Protein AF-D7JES2-F1 (afdb_monomer)

Secondary structure (DSSP, 8-state):
-EEEEEE---S-S-----S-GGGGGG-------HHHHHHHHHHHEEEEEEEEEEEEGGGHHHHHHHHHHTT-EEEEEEEEESSTTSPP-EEEEEEESS----EEEEEE-EEETTEE-HHHHHHHTTT--

Radius of gyration: 17.04 Å; Cα contacts (8 Å, |Δi|>4): 203; chains: 1; bounding box: 36×46×39 Å

Sequence (129 aa):
MYDLIVCNPPYFTDSLECPDPSRNNARHNVSLTYEELFDCARKLLSETGRLAIIIPSVQYEKIFALAKENNMFLIRQTNVRPTPNSAIKRYLLEFSPTEIPLQETDLTIELSRHNYTEEYKALTKDFYL

Structure (mmCIF, N/CA/C/O backbone):
data_AF-D7JES2-F1
#
_entry.id   AF-D7JES2-F1
#
loop_
_atom_site.group_PDB
_atom_site.id
_atom_site.type_symbol
_atom_site.label_atom_id
_atom_site.label_alt_id
_atom_site.label_comp_id
_atom_site.label_asym_id
_atom_site.label_entity_id
_atom_site.label_seq_id
_atom_site.pdbx_PDB_ins_code
_atom_site.Cartn_x
_atom_site.Cartn_y
_atom_site.Cartn_z
_atom_site.occupancy
_atom_site.B_iso_or_equiv
_atom_site.auth_seq_id
_atom_site.auth_comp_id
_atom_site.auth_asym_id
_atom_site.auth_atom_id
_atom_site.pdbx_PDB_model_num
ATOM 1 N N . MET A 1 1 ? -19.635 2.469 9.015 1.00 88.81 1 MET A N 1
ATOM 2 C CA . MET A 1 1 ? -18.246 1.975 8.957 1.00 88.81 1 MET A CA 1
ATOM 3 C C . MET A 1 1 ? -18.052 1.246 7.638 1.00 88.81 1 MET A C 1
ATOM 5 O O . MET A 1 1 ? -19.042 0.753 7.109 1.00 88.81 1 MET A O 1
ATOM 9 N N . TYR A 1 2 ? -16.835 1.226 7.101 1.00 96.25 2 TYR A N 1
ATOM 10 C CA . TYR A 1 2 ? -16.490 0.613 5.815 1.00 96.25 2 TYR A CA 1
ATOM 11 C C . TYR A 1 2 ? -15.557 -0.583 6.008 1.00 96.25 2 TYR A C 1
ATOM 13 O O . TYR A 1 2 ? -14.696 -0.554 6.884 1.00 96.25 2 TYR A O 1
ATOM 21 N N . ASP A 1 3 ? -15.681 -1.594 5.149 1.00 97.06 3 ASP A N 1
ATOM 22 C CA . ASP A 1 3 ? -14.824 -2.789 5.193 1.00 97.06 3 ASP A CA 1
ATOM 23 C C . ASP A 1 3 ? -13.530 -2.632 4.387 1.00 97.06 3 ASP A C 1
ATOM 25 O O . ASP A 1 3 ? -12.554 -3.350 4.610 1.00 97.06 3 ASP A O 1
ATOM 29 N N . LEU A 1 4 ? -13.507 -1.685 3.449 1.00 97.62 4 LEU A N 1
ATOM 30 C CA . LEU A 1 4 ? -12.341 -1.377 2.636 1.00 97.62 4 LEU A CA 1
ATOM 31 C C . LEU A 1 4 ? -12.327 0.107 2.269 1.00 97.62 4 LEU A C 1
ATOM 33 O O . LEU A 1 4 ? -13.303 0.638 1.742 1.00 97.62 4 LEU A O 1
ATOM 37 N N . ILE A 1 5 ? -11.190 0.749 2.504 1.00 97.62 5 ILE A N 1
ATOM 38 C CA . ILE A 1 5 ? -10.848 2.071 1.984 1.00 97.62 5 ILE A CA 1
ATOM 39 C C . ILE A 1 5 ? -9.620 1.890 1.097 1.00 97.62 5 ILE A C 1
ATOM 41 O O . ILE A 1 5 ? -8.648 1.266 1.514 1.00 97.62 5 ILE A O 1
ATOM 45 N N . VAL A 1 6 ? -9.653 2.430 -0.121 1.00 96.38 6 VAL A N 1
ATOM 46 C CA . VAL A 1 6 ? -8.537 2.356 -1.073 1.00 96.38 6 VAL A CA 1
ATOM 47 C C . VAL A 1 6 ? -8.059 3.767 -1.389 1.00 96.38 6 VAL A C 1
ATOM 49 O O . VAL A 1 6 ? -8.867 4.625 -1.739 1.00 96.38 6 VAL A O 1
ATOM 52 N N . CYS A 1 7 ? -6.753 4.013 -1.291 1.00 92.94 7 CYS A N 1
ATOM 53 C CA . CYS A 1 7 ? -6.162 5.300 -1.642 1.00 92.94 7 CYS A CA 1
ATOM 54 C C . CYS A 1 7 ? -4.876 5.114 -2.461 1.00 92.94 7 CYS A C 1
ATOM 56 O O . CYS A 1 7 ? -3.964 4.392 -2.072 1.00 92.94 7 CYS A O 1
ATOM 58 N N . ASN A 1 8 ? -4.777 5.807 -3.594 1.00 91.56 8 ASN A N 1
ATOM 59 C CA . ASN A 1 8 ? -3.531 5.966 -4.347 1.00 91.56 8 ASN A CA 1
ATOM 60 C C . ASN A 1 8 ? -3.114 7.442 -4.251 1.00 91.56 8 ASN A C 1
ATOM 62 O O . ASN A 1 8 ? -3.396 8.210 -5.178 1.00 91.56 8 ASN A O 1
ATOM 66 N N . PRO A 1 9 ? -2.564 7.869 -3.099 1.00 82.44 9 PRO A N 1
ATOM 67 C CA . PRO A 1 9 ? -2.231 9.263 -2.864 1.00 82.44 9 PRO A CA 1
ATOM 68 C C . PRO A 1 9 ? -1.185 9.744 -3.879 1.00 82.44 9 PRO A C 1
ATOM 70 O O . PRO A 1 9 ? -0.361 8.958 -4.359 1.00 82.44 9 PRO A O 1
ATOM 73 N N . PRO A 1 10 ? -1.206 11.036 -4.241 1.00 75.94 10 PRO A N 1
ATOM 74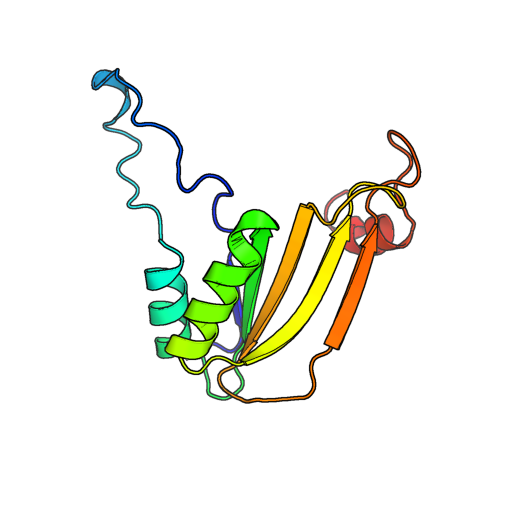 C CA . PRO A 1 10 ? -0.235 11.579 -5.175 1.00 75.94 10 PRO A CA 1
ATOM 75 C C . PRO A 1 10 ? 1.188 11.380 -4.635 1.00 75.94 10 PRO A C 1
ATOM 77 O O . PRO A 1 10 ? 1.494 11.708 -3.493 1.00 75.94 10 PRO A O 1
ATOM 80 N N . TYR A 1 11 ? 2.088 10.881 -5.485 1.00 63.19 11 TYR A N 1
ATOM 81 C CA . TYR A 1 11 ? 3.481 10.588 -5.117 1.00 63.19 11 TYR A CA 1
ATOM 82 C C . TYR A 1 11 ? 4.323 11.830 -4.771 1.00 63.19 11 TYR A C 1
ATOM 84 O O . TYR A 1 11 ? 5.451 11.689 -4.303 1.00 63.19 11 TYR A O 1
ATOM 92 N N . PHE A 1 12 ? 3.794 13.032 -5.006 1.00 56.66 12 PHE A N 1
ATOM 93 C CA . PHE A 1 12 ? 4.469 14.304 -4.779 1.00 56.66 12 PHE A CA 1
ATOM 94 C C . PHE A 1 12 ? 3.777 15.052 -3.638 1.00 56.66 12 PHE A C 1
ATOM 96 O O . PHE A 1 12 ? 2.828 15.792 -3.871 1.00 56.66 12 PHE A O 1
ATOM 103 N N . THR A 1 13 ? 4.249 14.859 -2.409 1.00 51.44 13 THR A N 1
ATOM 104 C CA . THR A 1 13 ? 3.882 15.717 -1.268 1.00 51.44 13 THR A CA 1
ATOM 105 C C . THR A 1 13 ? 4.745 16.982 -1.180 1.00 51.44 13 THR A C 1
ATOM 107 O O . THR A 1 13 ? 4.350 17.914 -0.499 1.00 51.44 13 THR A O 1
ATOM 110 N N . ASP A 1 14 ? 5.850 17.055 -1.936 1.00 42.69 14 ASP A N 1
ATOM 111 C CA . ASP A 1 14 ? 6.764 18.211 -1.992 1.00 42.69 14 ASP A CA 1
ATOM 112 C C . ASP A 1 14 ? 6.873 18.807 -3.406 1.00 42.69 14 ASP A C 1
ATOM 114 O O . ASP A 1 14 ? 7.962 19.098 -3.908 1.00 42.69 14 ASP A O 1
ATOM 118 N N . SER A 1 15 ? 5.754 18.980 -4.113 1.00 41.16 15 SER A N 1
ATOM 119 C CA . SER A 1 15 ? 5.790 19.837 -5.300 1.00 41.16 15 SER A CA 1
ATOM 120 C C . SER A 1 15 ? 5.850 21.293 -4.844 1.00 41.16 15 SER A C 1
ATOM 122 O O . SER A 1 15 ? 4.808 21.884 -4.570 1.00 41.16 15 SER A O 1
ATOM 124 N N . LEU A 1 16 ? 7.081 21.809 -4.742 1.00 40.22 16 LEU A N 1
ATOM 125 C CA . LEU A 1 16 ? 7.483 23.212 -4.884 1.00 40.22 16 LEU A CA 1
ATOM 126 C C . LEU A 1 16 ? 6.308 24.128 -5.240 1.00 40.22 16 LEU A C 1
ATOM 128 O O . LEU A 1 16 ? 5.729 23.996 -6.325 1.00 40.22 16 LEU A O 1
ATOM 132 N N . GLU A 1 17 ? 5.996 25.066 -4.346 1.00 39.22 17 GLU A N 1
ATOM 133 C CA . GLU A 1 17 ? 5.132 26.201 -4.652 1.00 39.22 17 GLU A CA 1
ATOM 134 C C . GLU A 1 17 ? 5.548 26.782 -6.009 1.00 39.22 17 GLU A C 1
ATOM 136 O O . GLU A 1 17 ? 6.680 27.222 -6.216 1.00 39.22 17 GLU A O 1
ATOM 141 N N . CYS A 1 18 ? 4.641 26.709 -6.979 1.00 39.34 18 CYS A N 1
ATOM 142 C CA . CYS A 1 18 ? 4.852 27.328 -8.273 1.00 39.34 18 CYS A CA 1
ATOM 143 C C . CYS A 1 18 ? 4.838 28.850 -8.035 1.00 39.34 18 CYS A C 1
ATOM 145 O O . CYS A 1 18 ? 3.847 29.342 -7.496 1.00 39.34 18 CYS A O 1
ATOM 147 N N . PRO A 1 19 ? 5.871 29.619 -8.425 1.00 47.22 19 PRO A N 1
ATOM 148 C CA . PRO A 1 19 ? 5.941 31.060 -8.152 1.00 47.22 19 PRO A CA 1
ATOM 149 C C . PRO A 1 19 ? 4.947 31.899 -8.978 1.00 47.22 19 PRO A C 1
ATOM 151 O O . PRO A 1 19 ? 5.048 33.122 -9.002 1.00 47.22 19 PRO A O 1
ATOM 154 N N . ASP A 1 20 ? 3.993 31.264 -9.666 1.00 50.47 20 ASP A N 1
ATOM 155 C CA . ASP A 1 20 ? 3.012 31.922 -10.522 1.00 50.47 20 ASP A CA 1
ATOM 156 C C . ASP A 1 20 ? 1.604 31.885 -9.884 1.00 50.47 20 ASP A C 1
ATOM 158 O O . ASP A 1 20 ? 0.866 30.899 -10.032 1.00 50.47 20 ASP A O 1
ATOM 162 N N . PRO A 1 21 ? 1.197 32.951 -9.165 1.00 52.06 21 PRO A N 1
ATOM 163 C CA . PRO A 1 21 ? -0.084 33.006 -8.463 1.00 52.06 21 PRO A CA 1
ATOM 164 C C . PRO A 1 21 ? -1.298 32.971 -9.404 1.00 52.06 21 PRO A C 1
ATOM 166 O O . PRO A 1 21 ? -2.405 32.664 -8.957 1.00 52.06 21 PRO A O 1
ATOM 169 N N . SER A 1 22 ? -1.124 33.204 -10.713 1.00 48.25 22 SER A N 1
ATOM 170 C CA . SER A 1 22 ? -2.236 33.174 -11.672 1.00 48.25 22 SER A CA 1
ATOM 171 C C . SER A 1 22 ? -2.732 31.755 -11.991 1.00 48.25 22 SER A C 1
ATOM 173 O O . SER A 1 22 ? -3.822 31.610 -12.548 1.00 48.25 22 SER A O 1
ATOM 175 N N . ARG A 1 23 ? -1.976 30.702 -11.639 1.00 47.72 23 ARG A N 1
ATOM 176 C CA . ARG A 1 23 ? -2.371 29.290 -11.830 1.00 47.72 23 ARG A CA 1
ATOM 177 C C . ARG A 1 23 ? -2.919 28.606 -10.569 1.00 47.72 23 ARG A C 1
ATOM 179 O O . ARG A 1 23 ? -3.377 27.467 -10.661 1.00 47.72 23 ARG A O 1
ATOM 186 N N . ASN A 1 24 ? -2.928 29.285 -9.419 1.00 45.78 24 ASN A N 1
ATOM 187 C CA . ASN A 1 24 ? -3.300 28.684 -8.130 1.00 45.78 24 ASN A CA 1
ATOM 188 C C . ASN A 1 24 ? -4.815 28.556 -7.886 1.00 45.78 24 ASN A C 1
ATOM 190 O O . ASN A 1 24 ? -5.238 27.671 -7.147 1.00 45.78 24 ASN A O 1
ATOM 194 N N . ASN A 1 25 ? -5.659 29.348 -8.554 1.00 43.03 25 ASN A N 1
ATOM 195 C CA . ASN A 1 25 ? -7.092 29.406 -8.228 1.00 43.03 25 ASN A CA 1
ATOM 196 C C . ASN A 1 25 ? -7.916 28.151 -8.589 1.00 43.03 25 ASN A C 1
ATOM 198 O O . ASN A 1 25 ? -9.021 27.998 -8.081 1.00 43.03 25 ASN A O 1
ATOM 202 N N . ALA A 1 26 ? -7.402 27.229 -9.414 1.00 40.84 26 ALA A N 1
ATOM 203 C CA . ALA A 1 26 ? -8.111 25.989 -9.778 1.00 40.84 26 ALA A CA 1
ATOM 204 C C . ALA A 1 26 ? -7.592 24.730 -9.051 1.00 40.84 26 ALA A C 1
ATOM 206 O O . ALA A 1 26 ? -8.141 23.645 -9.236 1.00 40.84 26 ALA A O 1
ATOM 207 N N . ARG A 1 27 ? -6.527 24.849 -8.241 1.00 45.75 27 ARG A N 1
ATOM 208 C CA . ARG A 1 27 ? -5.861 23.723 -7.553 1.00 45.75 27 ARG A CA 1
ATOM 209 C C . ARG A 1 27 ? -5.807 23.879 -6.034 1.00 45.75 27 ARG A C 1
ATOM 211 O O . ARG A 1 27 ? -5.066 23.144 -5.393 1.00 45.75 27 ARG A O 1
ATOM 218 N N . HIS A 1 28 ? -6.652 24.726 -5.443 1.00 43.00 28 HIS A N 1
ATOM 219 C CA . HIS A 1 28 ? -6.958 24.680 -4.005 1.00 43.00 28 HIS A CA 1
ATOM 220 C C . HIS A 1 28 ? -7.752 23.408 -3.614 1.00 43.00 28 HIS A C 1
ATOM 222 O O . HIS A 1 28 ? -8.651 23.452 -2.781 1.00 43.00 28 HIS A O 1
ATOM 228 N N . ASN A 1 29 ? -7.422 22.254 -4.203 1.00 42.62 29 ASN A N 1
ATOM 229 C CA . ASN A 1 29 ? -7.689 20.972 -3.576 1.00 42.62 29 ASN A CA 1
ATOM 230 C C . ASN A 1 29 ? -6.665 20.852 -2.457 1.00 42.62 29 ASN A C 1
ATOM 232 O O . ASN A 1 29 ? -5.486 20.613 -2.717 1.00 42.62 29 ASN A O 1
ATOM 236 N N . VAL A 1 30 ? -7.122 21.066 -1.226 1.00 53.44 30 VAL A N 1
ATOM 237 C CA . VAL A 1 30 ? -6.417 20.637 -0.018 1.00 53.44 30 VAL A CA 1
ATOM 238 C C . VAL A 1 30 ? -5.979 19.193 -0.266 1.00 53.44 30 VAL A C 1
ATOM 240 O O . VAL A 1 30 ? -6.817 18.305 -0.426 1.00 53.44 30 VAL A O 1
ATOM 243 N N . SER A 1 31 ? -4.677 18.978 -0.457 1.00 69.31 31 SER A N 1
ATOM 244 C CA . SER A 1 31 ? -4.152 17.637 -0.682 1.00 69.31 31 SER A CA 1
ATOM 245 C C . SER A 1 31 ? -4.348 16.866 0.610 1.00 69.31 31 SER A C 1
ATOM 247 O O . SER A 1 31 ? -3.803 17.277 1.628 1.00 69.31 31 SER A O 1
ATOM 249 N N . LEU A 1 32 ? -5.100 15.765 0.560 1.00 81.12 32 LEU A N 1
ATOM 250 C CA . LEU A 1 32 ? -5.211 14.839 1.682 1.00 81.12 32 LEU A CA 1
ATOM 251 C C . LEU A 1 32 ? -3.801 14.388 2.079 1.00 81.12 32 LEU A C 1
ATOM 253 O O . LEU A 1 32 ? -3.102 13.750 1.285 1.00 81.12 32 LEU A O 1
ATOM 257 N N . THR A 1 33 ? -3.374 14.765 3.278 1.00 89.25 33 THR A N 1
ATOM 258 C CA . THR A 1 33 ? -2.093 14.341 3.847 1.00 89.25 33 THR A CA 1
ATOM 259 C C . THR A 1 33 ? -2.168 12.881 4.296 1.00 89.25 33 THR A C 1
ATOM 261 O O . THR A 1 33 ? -3.250 12.308 4.440 1.00 89.25 33 THR A O 1
ATOM 264 N N . TYR A 1 34 ? -1.017 12.243 4.516 1.00 92.06 34 TYR A N 1
ATOM 265 C CA . TYR A 1 34 ? -1.007 10.878 5.046 1.00 92.06 34 TYR A CA 1
ATOM 266 C C . TYR A 1 34 ? -1.545 10.835 6.477 1.00 92.06 34 TYR A C 1
ATOM 268 O O . TYR A 1 34 ? -2.256 9.907 6.838 1.00 92.06 34 TYR A O 1
ATOM 276 N N . GLU A 1 35 ? -1.250 11.866 7.258 1.00 92.56 35 GLU A N 1
ATOM 277 C CA . GLU A 1 35 ? -1.767 12.101 8.599 1.00 92.56 35 GLU A CA 1
ATOM 278 C C . GLU A 1 35 ? -3.303 12.096 8.588 1.00 92.56 35 GLU A C 1
ATOM 280 O O . GLU A 1 35 ? -3.935 11.258 9.230 1.00 92.56 35 GLU A O 1
ATOM 285 N N . GLU A 1 36 ? -3.912 12.949 7.758 1.00 93.00 36 GLU A N 1
ATOM 286 C CA . GLU A 1 36 ? -5.370 13.003 7.605 1.00 93.00 36 GLU A CA 1
ATOM 287 C C . GLU A 1 36 ? -5.945 11.687 7.067 1.00 93.00 36 GLU A C 1
ATOM 289 O O . GLU A 1 36 ? -7.015 11.264 7.501 1.00 93.00 36 GLU A O 1
ATOM 294 N N . LEU A 1 37 ? -5.248 11.013 6.145 1.00 94.50 37 LEU A N 1
ATOM 295 C CA . LEU A 1 37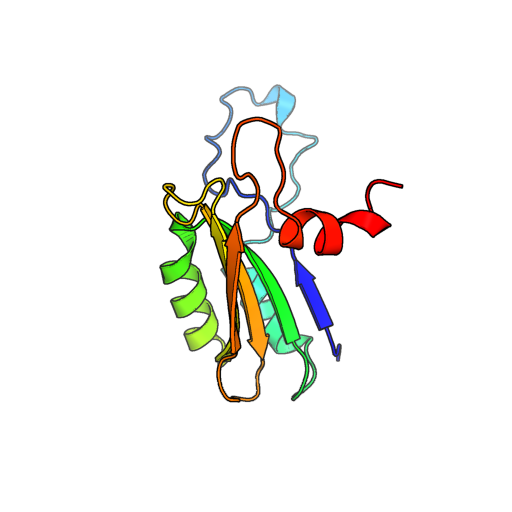 ? -5.685 9.726 5.603 1.00 94.50 37 LEU A CA 1
ATOM 296 C C . LEU A 1 37 ? -5.781 8.656 6.694 1.00 94.50 37 LEU A C 1
ATOM 298 O O . LEU A 1 37 ? -6.802 7.972 6.771 1.00 94.50 37 LEU A O 1
ATOM 302 N N . PHE A 1 38 ? -4.745 8.499 7.520 1.00 95.94 38 PHE A N 1
ATOM 303 C CA . PHE A 1 38 ? -4.726 7.501 8.590 1.00 95.94 38 PHE A CA 1
ATOM 304 C C . PHE A 1 38 ? -5.765 7.825 9.671 1.00 95.94 38 PHE A C 1
ATOM 306 O O . PHE A 1 38 ? -6.537 6.940 10.052 1.00 95.94 38 PHE A O 1
ATOM 313 N N . ASP A 1 39 ? -5.875 9.094 10.067 1.00 95.31 39 ASP A N 1
ATOM 314 C CA . ASP A 1 39 ? -6.864 9.558 11.041 1.00 95.31 39 ASP A CA 1
ATOM 315 C C . ASP A 1 39 ? -8.306 9.340 10.553 1.00 95.31 39 ASP A C 1
ATOM 317 O O . ASP A 1 39 ? -9.177 8.875 11.300 1.00 95.31 39 ASP A O 1
ATOM 321 N N . CYS A 1 40 ? -8.593 9.681 9.292 1.00 94.56 40 CYS A N 1
ATOM 322 C CA . CYS A 1 40 ? -9.904 9.469 8.685 1.00 94.56 40 CYS A CA 1
ATOM 323 C C . CYS A 1 40 ? -10.200 7.980 8.509 1.00 94.56 40 CYS A C 1
ATOM 325 O O . CYS A 1 40 ? -11.293 7.534 8.864 1.00 94.56 40 CYS A O 1
ATOM 327 N N . ALA A 1 41 ? -9.244 7.199 8.001 1.00 96.19 41 ALA A N 1
ATOM 328 C CA . ALA A 1 41 ? -9.417 5.764 7.820 1.00 96.19 41 ALA A CA 1
ATOM 329 C C . ALA A 1 41 ? -9.738 5.083 9.152 1.00 96.19 41 ALA A C 1
ATOM 331 O O . ALA A 1 41 ? -10.715 4.339 9.234 1.00 96.19 41 ALA A O 1
ATOM 332 N N . ARG A 1 42 ? -9.012 5.413 10.227 1.00 96.19 42 ARG A N 1
ATOM 333 C CA . ARG A 1 42 ? -9.251 4.817 11.544 1.00 96.19 42 ARG A CA 1
ATOM 334 C C . ARG A 1 42 ? -10.661 5.082 12.077 1.00 96.19 42 ARG A C 1
ATOM 336 O O . ARG A 1 42 ? -11.226 4.204 12.729 1.00 96.19 42 ARG A O 1
ATOM 343 N N . LYS A 1 43 ? -11.237 6.257 11.802 1.00 96.44 43 LYS A N 1
ATOM 344 C CA . LYS A 1 43 ? -12.607 6.634 12.213 1.00 96.44 43 LYS A CA 1
ATOM 345 C C . LYS A 1 43 ? -13.694 5.971 11.368 1.00 96.44 43 LYS A C 1
ATOM 347 O O . LYS A 1 43 ? -14.817 5.799 11.836 1.00 96.44 43 LYS A O 1
ATOM 352 N N . LEU A 1 44 ? -13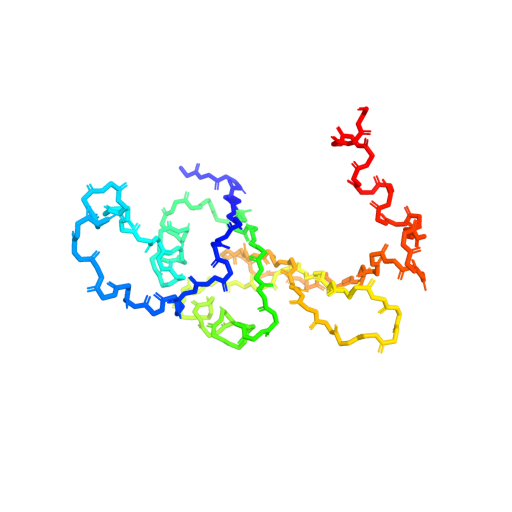.386 5.667 10.111 1.00 97.06 44 LEU A N 1
ATOM 353 C CA . LEU A 1 44 ? -14.366 5.220 9.127 1.00 97.06 44 LEU A CA 1
ATOM 354 C C . LEU A 1 44 ? -14.383 3.696 8.946 1.00 97.06 44 LEU A C 1
ATOM 356 O O . LEU A 1 44 ? -15.430 3.158 8.578 1.00 97.06 44 LEU A O 1
ATOM 360 N N . LEU A 1 45 ? -13.271 3.005 9.201 1.00 97.69 45 LEU A N 1
ATOM 361 C CA . LEU A 1 45 ? -13.160 1.551 9.071 1.00 97.69 45 LEU A CA 1
ATOM 362 C C . LEU A 1 45 ? -13.939 0.794 10.151 1.00 97.69 45 LEU A C 1
ATOM 364 O O . LEU A 1 45 ? -14.028 1.235 11.295 1.00 97.69 45 LEU A O 1
ATOM 368 N N . SER A 1 46 ? -14.481 -0.366 9.773 1.00 96.94 46 SER A N 1
ATOM 369 C CA . SER A 1 46 ? -14.961 -1.382 10.716 1.00 96.94 46 SER A CA 1
ATOM 370 C C . SER A 1 46 ? -13.786 -2.017 11.474 1.00 96.94 46 SER A C 1
ATOM 372 O O . SER A 1 46 ? -12.628 -1.855 11.091 1.00 96.94 46 SER A O 1
ATOM 374 N N . GLU A 1 47 ? -14.059 -2.761 12.550 1.00 93.62 47 GLU A N 1
ATOM 375 C CA . GLU A 1 47 ? -13.017 -3.433 13.355 1.00 93.62 47 GLU A CA 1
ATOM 376 C C . GLU A 1 47 ? -12.157 -4.406 12.528 1.00 93.62 47 GLU A C 1
ATOM 378 O O . GLU A 1 47 ? -10.962 -4.562 12.778 1.00 93.62 47 GLU A O 1
ATOM 383 N N . THR A 1 48 ? -12.760 -5.011 11.502 1.00 93.44 48 THR A N 1
ATOM 384 C CA . THR A 1 48 ? -12.115 -5.913 10.535 1.00 93.44 48 THR A CA 1
ATOM 385 C C . THR A 1 48 ? -11.864 -5.248 9.176 1.00 93.44 48 THR A C 1
ATOM 387 O O . THR A 1 48 ? -11.550 -5.927 8.193 1.00 93.44 48 THR A O 1
ATOM 390 N N . GLY A 1 49 ? -12.076 -3.933 9.089 1.00 97.12 49 GLY A N 1
ATOM 391 C CA . GLY A 1 49 ? -11.921 -3.156 7.870 1.00 97.12 49 GLY A CA 1
ATOM 392 C C . GLY A 1 49 ? -10.454 -2.953 7.508 1.00 97.12 49 GLY A C 1
ATOM 393 O O . GLY A 1 49 ? -9.569 -3.039 8.359 1.00 97.12 49 GLY A O 1
ATOM 394 N N . ARG A 1 50 ? -10.185 -2.678 6.229 1.00 98.12 50 ARG A N 1
ATOM 395 C CA . ARG A 1 50 ? -8.818 -2.507 5.720 1.00 98.12 50 ARG A CA 1
ATOM 396 C C . ARG A 1 50 ? -8.625 -1.172 5.015 1.00 98.12 50 ARG A C 1
ATOM 398 O O . ARG A 1 50 ? -9.466 -0.755 4.223 1.00 98.12 50 ARG A O 1
ATOM 405 N N . LEU A 1 51 ? -7.486 -0.535 5.254 1.00 98.31 51 LEU A N 1
ATOM 406 C CA . LEU A 1 51 ? -6.978 0.572 4.451 1.00 98.31 51 LEU A CA 1
ATOM 407 C C . LEU A 1 51 ? -5.926 0.023 3.485 1.00 98.31 51 LEU A C 1
ATOM 409 O O . LEU A 1 51 ? -4.871 -0.408 3.936 1.00 98.31 51 LEU A O 1
ATOM 413 N N . ALA A 1 52 ? -6.191 0.068 2.182 1.00 98.25 52 ALA A N 1
ATOM 414 C CA . ALA A 1 52 ? -5.246 -0.301 1.133 1.00 98.25 52 ALA A CA 1
ATOM 415 C C . ALA A 1 52 ? -4.646 0.952 0.486 1.00 98.25 52 ALA A C 1
ATOM 417 O O . ALA A 1 52 ? -5.380 1.791 -0.048 1.00 98.25 52 ALA A O 1
ATOM 418 N N . ILE A 1 53 ? -3.318 1.082 0.516 1.00 97.19 53 ILE A N 1
ATOM 419 C CA . ILE A 1 53 ? -2.605 2.242 -0.025 1.00 97.19 53 ILE A CA 1
ATOM 420 C C . ILE A 1 53 ? -1.419 1.866 -0.901 1.00 97.19 53 ILE A C 1
ATOM 422 O O . ILE A 1 53 ? -0.747 0.861 -0.674 1.00 97.19 53 ILE A O 1
ATOM 426 N N . ILE A 1 54 ? -1.139 2.713 -1.891 1.00 95.81 54 ILE A N 1
ATOM 427 C CA . ILE A 1 54 ? 0.067 2.626 -2.720 1.00 95.81 54 ILE A CA 1
ATOM 428 C C . ILE A 1 54 ? 0.957 3.820 -2.409 1.00 95.81 54 ILE A C 1
ATOM 430 O O . ILE A 1 54 ? 0.516 4.961 -2.517 1.00 95.81 54 ILE A O 1
ATOM 434 N N . ILE A 1 55 ? 2.215 3.568 -2.053 1.00 95.12 55 ILE A N 1
ATOM 435 C CA . ILE A 1 55 ? 3.159 4.623 -1.662 1.00 95.12 55 ILE A CA 1
ATOM 436 C C . ILE A 1 55 ? 4.499 4.474 -2.390 1.00 95.12 55 ILE A C 1
ATOM 438 O O . ILE A 1 55 ? 4.876 3.360 -2.769 1.00 95.12 55 ILE A O 1
ATOM 442 N N . PRO A 1 56 ? 5.255 5.568 -2.596 1.00 95.19 56 PRO A N 1
ATOM 443 C CA . PRO A 1 56 ? 6.629 5.469 -3.066 1.00 95.19 56 PRO A CA 1
ATOM 444 C C . PRO A 1 56 ? 7.528 4.981 -1.923 1.00 95.19 56 PRO A C 1
ATOM 446 O O . PRO A 1 56 ? 7.267 5.264 -0.754 1.00 95.19 56 PRO A O 1
ATOM 449 N N . SER A 1 57 ? 8.617 4.282 -2.248 1.00 94.81 57 SER A N 1
ATOM 450 C CA . SER A 1 57 ? 9.471 3.656 -1.226 1.00 94.81 57 SER A CA 1
ATOM 451 C C . SER A 1 57 ? 10.088 4.634 -0.223 1.00 94.81 57 SER A C 1
ATOM 453 O O . SER A 1 57 ? 10.300 4.271 0.927 1.00 94.81 57 SER A O 1
ATOM 455 N N . VAL A 1 58 ? 10.292 5.893 -0.616 1.00 94.00 58 VAL A N 1
ATOM 456 C CA . VAL A 1 58 ? 10.806 6.952 0.270 1.00 94.00 58 VAL A CA 1
ATOM 457 C C . VAL A 1 58 ? 9.857 7.319 1.417 1.00 94.00 58 VAL A C 1
ATOM 459 O O . VAL A 1 58 ? 10.313 7.867 2.411 1.00 94.00 58 VAL A O 1
ATOM 462 N N . GLN A 1 59 ? 8.558 7.021 1.298 1.00 94.12 59 GLN A N 1
ATOM 463 C CA . GLN A 1 59 ? 7.563 7.320 2.337 1.00 94.12 59 GLN A CA 1
ATOM 464 C C . GLN A 1 59 ? 7.341 6.153 3.309 1.00 94.12 59 GLN A C 1
ATOM 466 O O . GLN A 1 59 ? 6.562 6.291 4.246 1.00 94.12 59 GLN A O 1
ATOM 471 N N . TYR A 1 60 ? 8.002 5.009 3.106 1.00 94.69 60 TYR A N 1
ATOM 472 C CA . TYR A 1 60 ? 7.726 3.773 3.843 1.00 94.69 60 TYR A CA 1
ATOM 473 C C . TYR A 1 60 ? 7.803 3.944 5.369 1.00 94.69 60 TYR A C 1
ATOM 475 O O . TYR A 1 60 ? 6.830 3.671 6.069 1.00 94.69 60 TYR A O 1
ATOM 483 N N . GLU A 1 61 ? 8.912 4.491 5.870 1.00 95.62 61 GLU A N 1
ATOM 484 C CA . GLU A 1 61 ? 9.121 4.707 7.309 1.00 95.62 61 GLU A CA 1
ATOM 485 C C . GLU A 1 61 ? 8.087 5.669 7.913 1.00 95.62 61 GLU A C 1
ATOM 487 O O . GLU A 1 61 ? 7.538 5.408 8.984 1.00 95.62 61 GLU A O 1
ATOM 492 N N . LYS A 1 62 ? 7.758 6.757 7.196 1.00 94.94 62 LYS A N 1
ATOM 493 C CA . LYS A 1 62 ? 6.734 7.723 7.625 1.00 94.94 62 LYS A CA 1
ATOM 494 C C . LYS A 1 62 ? 5.374 7.042 7.773 1.00 94.94 62 LYS A C 1
ATOM 496 O O . LYS A 1 62 ? 4.680 7.242 8.763 1.00 94.94 62 LYS A O 1
ATOM 501 N N . ILE A 1 63 ? 4.995 6.231 6.792 1.00 96.06 63 ILE A N 1
ATOM 502 C CA . ILE A 1 63 ? 3.705 5.540 6.768 1.00 96.06 63 ILE A CA 1
ATOM 503 C C . ILE A 1 63 ? 3.611 4.509 7.888 1.00 96.06 63 ILE A C 1
ATOM 505 O O . ILE A 1 63 ? 2.576 4.419 8.545 1.00 96.06 63 ILE A O 1
ATOM 509 N N . PHE A 1 64 ? 4.689 3.769 8.146 1.00 95.69 64 PHE A N 1
ATOM 510 C CA . PHE A 1 64 ? 4.731 2.811 9.244 1.00 95.69 64 PHE A CA 1
ATOM 511 C C . PHE A 1 64 ? 4.588 3.497 10.613 1.00 95.69 64 PHE A C 1
ATOM 513 O O . PHE A 1 64 ? 3.854 3.009 11.475 1.00 95.69 64 PHE A O 1
ATOM 520 N N . ALA A 1 65 ? 5.222 4.659 10.800 1.00 96.88 65 ALA A N 1
ATOM 521 C CA . ALA A 1 65 ? 5.056 5.466 12.009 1.00 96.88 65 ALA A CA 1
ATOM 522 C C . ALA A 1 65 ? 3.602 5.943 12.191 1.00 96.88 65 ALA A C 1
ATOM 524 O O . ALA A 1 65 ? 3.017 5.711 13.249 1.00 96.88 65 ALA A O 1
ATOM 525 N N . LEU A 1 66 ? 2.988 6.507 11.144 1.00 96.88 66 LEU A N 1
ATOM 526 C CA . LEU A 1 66 ? 1.594 6.975 11.183 1.00 96.88 66 LEU A CA 1
ATOM 527 C C . LEU A 1 66 ? 0.597 5.844 11.454 1.00 96.88 66 LEU A C 1
ATOM 529 O O . LEU A 1 66 ? -0.357 6.022 12.213 1.00 96.88 66 LEU A O 1
ATOM 533 N N . ALA A 1 67 ? 0.825 4.666 10.868 1.00 97.06 67 ALA A N 1
ATOM 534 C CA . ALA A 1 67 ? 0.017 3.479 11.125 1.00 97.06 67 ALA A CA 1
ATOM 535 C C . ALA A 1 67 ? 0.039 3.096 12.607 1.00 97.06 67 ALA A C 1
ATOM 537 O O . ALA A 1 67 ? -1.014 2.895 13.217 1.00 97.06 67 ALA A O 1
ATOM 538 N N . LYS A 1 68 ? 1.237 3.073 13.201 1.00 96.31 68 LYS A N 1
ATOM 539 C CA . LYS A 1 68 ? 1.431 2.772 14.619 1.00 96.31 68 LYS A CA 1
ATOM 540 C C . LYS A 1 68 ? 0.747 3.799 15.522 1.00 96.31 68 LYS A C 1
ATOM 542 O O . LYS A 1 68 ? 0.068 3.407 16.467 1.00 96.31 68 LYS A O 1
ATOM 547 N N . GLU A 1 69 ? 0.884 5.090 15.224 1.00 97.44 69 GLU A N 1
ATOM 548 C CA . GLU A 1 69 ? 0.220 6.175 15.965 1.00 97.44 69 GLU A CA 1
ATOM 549 C C . GLU A 1 69 ? -1.312 6.049 15.933 1.00 97.44 69 GLU A C 1
ATOM 551 O O . GLU A 1 69 ? -1.985 6.326 16.925 1.00 97.44 69 GLU A O 1
ATOM 556 N N . ASN A 1 70 ? -1.859 5.545 14.825 1.00 97.00 70 ASN A N 1
ATOM 557 C CA . ASN A 1 70 ? -3.292 5.346 14.625 1.00 9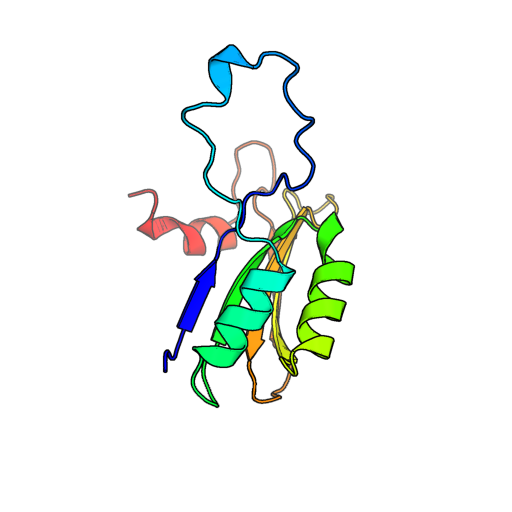7.00 70 ASN A CA 1
ATOM 558 C C . ASN A 1 70 ? -3.821 3.960 15.053 1.00 97.00 70 ASN A C 1
ATOM 560 O O . ASN A 1 70 ? -4.988 3.649 14.800 1.00 97.00 70 ASN A O 1
ATOM 564 N N . ASN A 1 71 ? -3.013 3.129 15.727 1.00 96.75 71 ASN A N 1
ATOM 565 C CA . ASN A 1 71 ? -3.358 1.743 16.088 1.00 96.75 71 ASN A CA 1
ATOM 566 C C . ASN A 1 71 ? -3.855 0.924 14.883 1.00 96.75 71 ASN 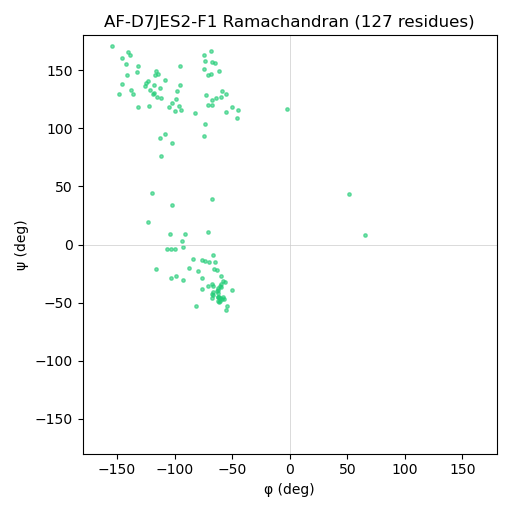A C 1
ATOM 568 O O . ASN A 1 71 ? -4.866 0.224 14.963 1.00 96.75 71 ASN A O 1
ATOM 572 N N . MET A 1 72 ? -3.171 1.060 13.748 1.00 97.56 72 MET A N 1
ATOM 573 C CA . MET A 1 72 ? -3.407 0.249 12.563 1.00 97.56 72 MET A CA 1
ATOM 574 C C . MET A 1 72 ? -2.178 -0.607 12.266 1.00 97.56 72 MET A C 1
ATOM 576 O O . MET A 1 72 ? -1.058 -0.113 12.154 1.00 97.56 72 MET A O 1
ATOM 580 N N . PHE A 1 73 ? -2.400 -1.906 12.128 1.00 98.12 73 PHE A N 1
ATOM 581 C CA . PHE A 1 73 ? -1.367 -2.911 11.929 1.00 98.12 73 PHE A CA 1
ATOM 582 C C . PHE A 1 73 ? -1.195 -3.186 10.444 1.00 98.12 73 PHE A C 1
ATOM 584 O O . PHE A 1 73 ? -2.187 -3.305 9.726 1.00 98.12 73 PHE A O 1
ATOM 591 N N . LEU A 1 74 ? 0.050 -3.293 9.981 1.00 98.44 74 LEU A N 1
ATOM 592 C CA . LEU A 1 74 ? 0.341 -3.733 8.621 1.00 98.44 74 LEU A CA 1
ATOM 593 C C . LEU A 1 74 ? 0.030 -5.228 8.511 1.00 98.44 74 LEU A C 1
ATOM 595 O O . LEU A 1 74 ? 0.627 -6.038 9.215 1.00 98.44 74 LEU A O 1
ATOM 599 N N . ILE A 1 75 ? -0.888 -5.584 7.618 1.00 98.31 75 ILE A N 1
ATOM 600 C CA . ILE A 1 75 ? -1.371 -6.963 7.457 1.00 98.31 75 ILE A CA 1
ATOM 601 C C . ILE A 1 75 ? -1.042 -7.552 6.087 1.00 98.31 75 ILE A C 1
ATOM 603 O O . ILE A 1 75 ? -0.987 -8.771 5.934 1.00 98.31 75 ILE A O 1
ATOM 607 N N . ARG A 1 76 ? -0.789 -6.704 5.085 1.00 98.44 76 ARG A N 1
ATOM 608 C CA . ARG A 1 76 ? -0.366 -7.143 3.755 1.00 98.44 76 ARG A CA 1
ATOM 609 C C . ARG A 1 76 ? 0.598 -6.149 3.134 1.00 98.44 76 ARG A C 1
ATOM 611 O O . ARG A 1 76 ? 0.377 -4.943 3.205 1.00 98.44 76 ARG A O 1
ATOM 618 N N . GLN A 1 77 ? 1.636 -6.670 2.498 1.00 98.31 77 GLN A N 1
ATOM 619 C CA . GLN A 1 77 ? 2.656 -5.901 1.808 1.00 98.31 77 GLN A CA 1
ATOM 620 C C . GLN A 1 77 ? 3.013 -6.555 0.473 1.00 98.31 77 GLN A C 1
ATOM 622 O O . GLN A 1 77 ? 3.280 -7.756 0.392 1.00 98.31 77 GLN A O 1
ATOM 627 N N . THR A 1 78 ? 3.074 -5.741 -0.576 1.00 98.25 78 THR A N 1
ATOM 628 C CA . THR A 1 78 ? 3.681 -6.115 -1.853 1.00 98.25 78 THR A CA 1
ATOM 629 C C . THR A 1 78 ? 4.802 -5.145 -2.198 1.00 98.25 78 THR A C 1
ATOM 631 O O . THR A 1 78 ? 4.573 -3.948 -2.392 1.00 98.25 78 THR A O 1
ATOM 634 N N . ASN A 1 79 ? 6.011 -5.683 -2.321 1.00 98.00 79 ASN A N 1
ATOM 635 C CA . ASN A 1 79 ? 7.214 -4.965 -2.718 1.00 98.00 79 ASN A CA 1
ATOM 636 C C . ASN A 1 79 ? 7.265 -4.853 -4.244 1.00 98.00 79 ASN A C 1
ATOM 638 O O . ASN A 1 79 ? 7.427 -5.857 -4.936 1.00 98.00 79 ASN A O 1
ATOM 642 N N . VAL A 1 80 ? 7.145 -3.642 -4.793 1.00 97.44 80 VAL A N 1
ATOM 643 C CA . VAL A 1 80 ? 7.068 -3.449 -6.248 1.00 97.44 80 VAL A CA 1
ATOM 644 C C . VAL A 1 80 ? 8.383 -2.915 -6.810 1.00 97.44 80 VAL A C 1
ATOM 646 O O . VAL A 1 80 ? 8.819 -1.794 -6.503 1.00 97.44 80 VAL A O 1
ATOM 649 N N . ARG A 1 81 ? 8.998 -3.701 -7.696 1.00 97.00 81 ARG A N 1
ATOM 650 C CA . ARG A 1 81 ? 10.243 -3.375 -8.404 1.00 97.00 81 ARG A CA 1
ATOM 651 C C . ARG A 1 81 ? 9.978 -3.189 -9.901 1.00 97.00 81 ARG A C 1
ATOM 653 O O . ARG A 1 81 ? 9.294 -4.014 -10.503 1.00 97.00 81 ARG A O 1
ATOM 660 N N . PRO A 1 82 ? 10.527 -2.141 -10.540 1.00 95.19 82 PRO A N 1
ATOM 661 C CA . PRO A 1 82 ? 10.457 -1.997 -11.993 1.00 95.19 82 PRO A CA 1
ATOM 662 C C . PRO A 1 82 ? 11.051 -3.190 -12.749 1.00 95.19 82 PRO A C 1
ATOM 664 O O . PRO A 1 82 ? 10.422 -3.696 -13.665 1.00 95.19 82 PRO A O 1
ATOM 667 N N . THR A 1 83 ? 12.239 -3.644 -12.344 1.00 94.94 83 THR A N 1
ATOM 668 C CA . THR A 1 83 ? 12.971 -4.778 -12.934 1.00 94.94 83 THR A CA 1
ATOM 669 C C . THR A 1 83 ? 13.621 -5.651 -11.852 1.00 94.94 83 THR A C 1
ATOM 671 O O . THR A 1 83 ? 13.808 -5.155 -10.732 1.00 94.94 83 THR A O 1
ATOM 674 N N . PRO A 1 84 ? 14.036 -6.904 -12.147 1.00 93.19 84 PRO A N 1
ATOM 675 C CA . PRO A 1 84 ? 14.607 -7.809 -11.140 1.00 93.19 84 PRO A CA 1
ATOM 676 C C . PRO A 1 84 ? 15.827 -7.235 -10.406 1.00 93.19 84 PRO A C 1
ATOM 678 O O . PRO A 1 84 ? 16.019 -7.479 -9.220 1.00 93.19 84 PRO A O 1
ATOM 681 N N . ASN A 1 85 ? 16.623 -6.415 -11.100 1.00 93.50 85 ASN A N 1
ATOM 682 C CA . ASN A 1 85 ? 17.860 -5.830 -10.573 1.00 93.50 85 ASN A CA 1
ATOM 683 C C . ASN A 1 85 ? 17.665 -4.433 -9.962 1.00 93.50 85 ASN A C 1
ATOM 685 O O . ASN A 1 85 ? 18.634 -3.778 -9.583 1.00 93.50 85 ASN A O 1
ATOM 689 N N . SER A 1 86 ? 16.429 -3.933 -9.907 1.00 94.12 86 SER A N 1
ATOM 690 C CA . SER A 1 86 ? 16.132 -2.595 -9.394 1.00 94.12 86 SER A CA 1
ATOM 691 C C . SER A 1 86 ? 15.732 -2.611 -7.917 1.00 94.12 86 SER A C 1
ATOM 693 O O . SER A 1 86 ? 15.198 -3.589 -7.386 1.00 94.12 86 SER A O 1
ATOM 695 N N . ALA A 1 87 ? 15.973 -1.489 -7.238 1.00 96.25 87 ALA A N 1
ATOM 696 C CA . ALA A 1 87 ? 15.437 -1.257 -5.903 1.00 96.25 87 ALA A CA 1
ATOM 697 C C . ALA A 1 87 ? 13.901 -1.167 -5.930 1.00 96.25 87 ALA A C 1
ATOM 699 O O . ALA A 1 87 ? 13.303 -0.797 -6.946 1.00 96.25 87 ALA A O 1
ATOM 700 N N . ILE A 1 88 ? 13.273 -1.445 -4.786 1.00 97.12 88 ILE A N 1
ATOM 701 C CA . ILE A 1 88 ? 11.833 -1.249 -4.598 1.00 97.12 88 ILE A CA 1
ATOM 702 C C . ILE A 1 88 ? 11.511 0.227 -4.830 1.00 97.12 88 ILE A C 1
ATOM 704 O O . ILE A 1 88 ? 12.129 1.124 -4.246 1.00 97.12 88 ILE A O 1
ATOM 708 N N . LYS A 1 89 ? 10.546 0.485 -5.712 1.00 95.75 89 LYS A N 1
ATOM 709 C CA . LYS A 1 89 ? 10.082 1.846 -6.010 1.00 95.75 89 LYS A CA 1
ATOM 710 C C . LYS A 1 89 ? 8.762 2.164 -5.340 1.00 95.75 89 LYS A C 1
ATOM 712 O O . LYS A 1 89 ? 8.511 3.334 -5.058 1.00 95.75 89 LYS A O 1
ATOM 717 N N . ARG A 1 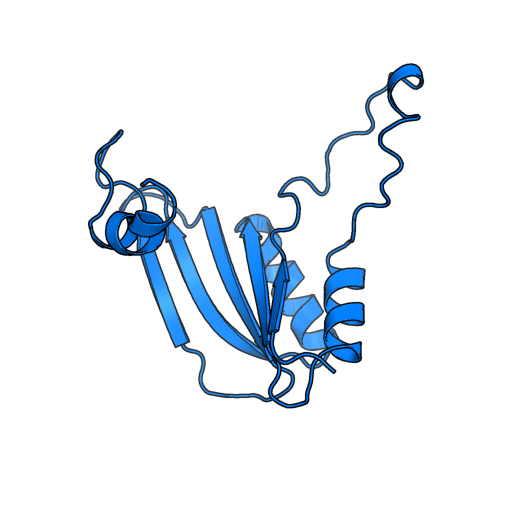90 ? 7.924 1.153 -5.113 1.00 95.50 90 ARG A N 1
ATOM 718 C CA . ARG A 1 90 ? 6.611 1.317 -4.496 1.00 95.50 90 ARG A CA 1
ATOM 719 C C . ARG A 1 90 ? 6.301 0.160 -3.566 1.00 95.50 90 ARG A C 1
ATOM 721 O O . ARG A 1 90 ? 6.786 -0.949 -3.783 1.00 95.50 90 ARG A O 1
ATOM 728 N N . TYR A 1 91 ? 5.438 0.438 -2.606 1.00 97.56 91 TYR A N 1
ATOM 729 C CA . TYR A 1 91 ? 4.800 -0.569 -1.778 1.00 97.56 91 TYR A CA 1
ATOM 730 C C . TYR A 1 91 ? 3.291 -0.512 -1.994 1.00 97.56 91 TYR A C 1
ATOM 732 O O . TYR A 1 91 ? 2.720 0.580 -2.054 1.00 97.56 91 TYR A O 1
ATOM 740 N N . LEU A 1 92 ? 2.662 -1.681 -2.117 1.00 97.62 92 LEU A N 1
ATOM 741 C CA . LEU A 1 92 ? 1.224 -1.841 -1.906 1.00 97.62 92 LEU A CA 1
ATOM 742 C C . LEU A 1 92 ? 1.061 -2.323 -0.470 1.00 97.62 92 LEU A C 1
ATOM 744 O O . LEU A 1 92 ? 1.607 -3.368 -0.124 1.00 97.62 92 LEU A O 1
ATOM 748 N N . LEU A 1 93 ? 0.372 -1.556 0.362 1.00 98.31 93 LEU A N 1
ATOM 749 C CA . LEU A 1 93 ? 0.248 -1.830 1.788 1.00 98.31 93 LEU A CA 1
ATOM 750 C C . LEU A 1 93 ? -1.222 -1.941 2.160 1.00 98.31 93 LEU A C 1
ATOM 752 O O . LEU A 1 93 ? -2.037 -1.145 1.694 1.00 98.31 93 LEU A O 1
ATOM 756 N N . GLU A 1 94 ? -1.550 -2.886 3.033 1.00 98.31 94 GLU A N 1
ATOM 757 C CA . GLU A 1 94 ? -2.839 -2.919 3.710 1.00 98.31 94 GLU A CA 1
ATOM 758 C C . GLU A 1 94 ? -2.677 -2.872 5.216 1.00 98.31 94 GLU A C 1
ATOM 760 O O . GLU A 1 94 ? -1.911 -3.642 5.798 1.00 98.31 94 GLU A O 1
ATOM 765 N N . PHE A 1 95 ? -3.464 -1.998 5.831 1.00 98.50 95 PHE A N 1
ATOM 766 C CA . PHE A 1 95 ? -3.526 -1.809 7.267 1.00 98.50 95 PHE A CA 1
ATOM 767 C C . PHE A 1 95 ? -4.905 -2.168 7.809 1.00 98.50 95 PHE A C 1
ATOM 769 O O . PHE A 1 95 ? -5.909 -1.991 7.120 1.00 98.50 95 PHE A O 1
ATOM 776 N N . SER A 1 96 ? -4.959 -2.641 9.049 1.00 98.06 96 SER A N 1
ATOM 777 C CA . SER A 1 96 ? -6.192 -3.039 9.734 1.00 98.06 96 SER A CA 1
ATOM 778 C C . SER A 1 96 ? -6.148 -2.621 11.207 1.00 98.06 96 SER A C 1
ATOM 780 O O . SER A 1 96 ? -5.074 -2.674 11.807 1.00 98.06 96 SER A O 1
ATOM 782 N N . PRO A 1 97 ? -7.282 -2.249 11.832 1.00 97.44 97 PRO A N 1
ATOM 783 C CA . PRO A 1 97 ? -7.354 -2.066 13.285 1.00 97.44 97 PRO A CA 1
ATOM 784 C C . PRO A 1 97 ? -7.093 -3.362 14.069 1.00 97.44 97 PRO A C 1
ATOM 786 O O . PRO A 1 97 ? -6.724 -3.313 15.239 1.00 97.44 97 PRO A O 1
ATOM 789 N N . THR A 1 98 ? -7.291 -4.516 13.427 1.00 96.69 98 THR A N 1
ATOM 790 C CA . THR A 1 98 ? -7.016 -5.846 13.982 1.00 96.69 98 THR A CA 1
ATOM 791 C C . THR A 1 98 ? -5.670 -6.363 13.484 1.00 96.69 98 THR A C 1
ATOM 793 O O . THR A 1 98 ? -5.454 -6.451 12.271 1.00 96.69 98 THR A O 1
ATOM 796 N N . GLU A 1 99 ? -4.795 -6.740 14.415 1.00 96.31 99 GLU A N 1
ATOM 797 C CA . GLU A 1 99 ? -3.512 -7.380 14.127 1.00 96.31 99 GLU A CA 1
ATOM 798 C C . GLU A 1 99 ? -3.714 -8.828 13.660 1.00 96.31 99 GLU A C 1
ATOM 800 O O . GLU A 1 99 ? -4.403 -9.620 14.306 1.00 96.31 99 GLU A O 1
ATOM 805 N N . ILE A 1 100 ? -3.100 -9.174 12.529 1.00 95.75 100 ILE A N 1
ATOM 806 C CA . ILE A 1 100 ? -3.040 -10.536 11.985 1.00 95.75 100 ILE A CA 1
ATOM 807 C C . ILE A 1 100 ? -1.640 -10.782 11.402 1.00 95.75 100 ILE A C 1
ATOM 809 O O . ILE A 1 100 ? -0.897 -9.819 11.197 1.00 95.75 100 ILE A O 1
ATOM 813 N N . PRO A 1 101 ? -1.259 -12.042 11.112 1.00 97.75 101 PRO A N 1
ATOM 814 C CA . PRO A 1 101 ? 0.019 -12.329 10.473 1.00 97.75 101 PRO A CA 1
ATOM 815 C C . PRO A 1 101 ? 0.190 -11.557 9.163 1.00 97.75 101 PRO A C 1
ATOM 817 O O . PRO A 1 101 ? -0.676 -11.603 8.288 1.00 97.75 101 PRO A O 1
ATOM 820 N N . LEU A 1 102 ? 1.327 -10.877 9.036 1.00 98.00 102 LEU A N 1
ATOM 821 C CA . LEU A 1 102 ? 1.683 -10.128 7.840 1.00 98.00 102 LEU A CA 1
ATOM 822 C C . LEU A 1 102 ? 1.848 -11.072 6.643 1.00 98.00 102 LEU A C 1
ATOM 824 O O . LEU A 1 102 ? 2.639 -12.016 6.682 1.00 98.00 102 LEU A O 1
ATOM 828 N N . GLN A 1 103 ? 1.139 -10.779 5.556 1.00 98.38 103 GLN A N 1
ATOM 829 C CA . GLN A 1 103 ? 1.371 -11.405 4.260 1.00 98.38 103 GLN A CA 1
ATOM 830 C C . GLN A 1 103 ? 2.300 -10.535 3.409 1.00 98.38 103 GLN A C 1
ATOM 832 O O . GLN A 1 103 ? 1.914 -9.445 2.986 1.00 98.38 103 GLN A O 1
ATOM 837 N N . GLU A 1 104 ? 3.486 -11.047 3.089 1.00 98.06 104 GLU A N 1
ATOM 838 C CA . GLU A 1 104 ? 4.446 -10.367 2.213 1.00 98.06 104 GLU A CA 1
ATOM 839 C C . GLU A 1 104 ? 4.560 -11.042 0.847 1.00 98.06 104 GLU A C 1
ATOM 841 O O . GLU A 1 104 ? 4.525 -12.267 0.724 1.00 98.06 104 GLU A O 1
ATOM 846 N N . THR A 1 105 ? 4.688 -10.223 -0.194 1.00 97.69 105 THR A N 1
ATOM 847 C CA . THR A 1 105 ? 4.841 -10.649 -1.590 1.00 97.69 105 THR A CA 1
ATOM 848 C C . THR A 1 105 ? 5.757 -9.685 -2.344 1.00 97.69 105 THR A C 1
ATOM 850 O O . THR A 1 105 ? 5.919 -8.528 -1.952 1.00 97.69 105 THR A O 1
ATOM 853 N N . ASP A 1 106 ? 6.317 -10.129 -3.465 1.00 96.56 106 ASP A N 1
ATOM 854 C CA . ASP A 1 106 ? 7.081 -9.290 -4.389 1.00 96.56 106 ASP A CA 1
ATOM 855 C C . ASP A 1 106 ? 6.389 -9.242 -5.755 1.00 96.56 106 ASP A C 1
ATOM 857 O O . ASP A 1 106 ? 5.813 -10.227 -6.215 1.00 96.56 106 ASP A O 1
ATOM 861 N N . LEU A 1 107 ? 6.478 -8.093 -6.425 1.00 96.94 107 LEU A N 1
ATOM 862 C CA . LEU A 1 107 ? 6.019 -7.898 -7.796 1.00 96.94 107 LEU A CA 1
ATOM 863 C C . LEU A 1 107 ? 7.115 -7.204 -8.603 1.00 96.94 107 LEU A C 1
ATOM 865 O O . LEU A 1 107 ? 7.478 -6.057 -8.334 1.00 96.94 107 LEU A O 1
ATOM 869 N N . THR A 1 108 ? 7.609 -7.882 -9.634 1.00 96.69 108 THR A N 1
ATOM 870 C CA . THR A 1 108 ? 8.470 -7.263 -10.648 1.00 96.69 108 THR A CA 1
ATOM 871 C C . THR A 1 108 ? 7.622 -6.884 -11.854 1.00 96.69 108 THR A C 1
ATOM 873 O O . THR A 1 108 ? 6.840 -7.708 -12.310 1.00 96.69 108 THR A O 1
ATOM 876 N N . ILE A 1 109 ? 7.749 -5.659 -12.368 1.00 95.25 109 ILE A N 1
ATOM 877 C CA . ILE A 1 109 ? 6.908 -5.168 -13.475 1.00 95.25 109 ILE A CA 1
ATOM 878 C C . ILE A 1 109 ? 7.435 -5.664 -14.830 1.00 95.25 109 ILE A C 1
ATOM 880 O O . ILE A 1 109 ? 6.694 -6.266 -15.602 1.00 95.25 109 ILE A O 1
ATOM 884 N N . GLU A 1 110 ? 8.716 -5.440 -15.119 1.00 94.00 110 GLU A N 1
ATOM 885 C CA . GLU A 1 110 ? 9.353 -5.741 -16.405 1.00 94.00 110 GLU A CA 1
ATOM 886 C C . GLU A 1 110 ? 10.591 -6.629 -16.218 1.00 94.00 110 GLU A C 1
ATOM 888 O O . GLU A 1 110 ? 11.424 -6.375 -15.354 1.00 94.00 110 GLU A O 1
ATOM 893 N N . LEU A 1 111 ? 10.766 -7.644 -17.065 1.00 90.31 111 LEU A N 1
ATOM 894 C CA . LEU A 1 111 ? 12.022 -8.401 -17.177 1.00 90.31 111 LEU A CA 1
ATOM 895 C C . LEU A 1 111 ? 13.078 -7.606 -17.957 1.00 90.31 111 LEU A C 1
ATOM 897 O O . LEU A 1 111 ? 14.266 -7.626 -17.641 1.00 90.31 111 LEU A O 1
ATOM 901 N N . SER A 1 11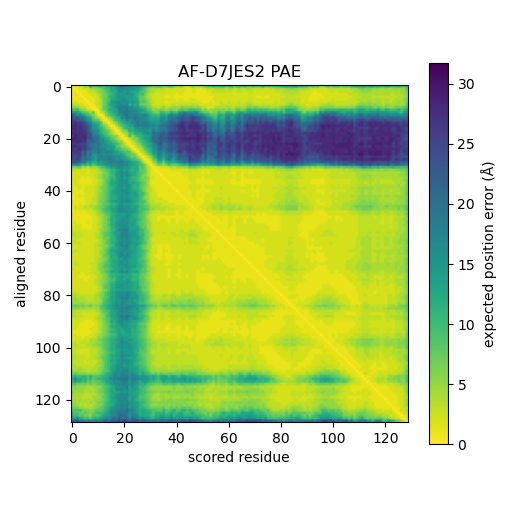2 ? 12.625 -6.898 -18.987 1.00 90.19 112 SER A N 1
ATOM 902 C CA . SER A 1 112 ? 13.393 -5.979 -19.822 1.00 90.19 112 SER A CA 1
ATOM 903 C C . SER A 1 112 ? 12.437 -4.951 -20.428 1.00 90.19 112 SER A C 1
ATOM 905 O O . SER A 1 112 ? 11.224 -5.097 -20.303 1.00 90.19 112 SER A O 1
ATOM 907 N N . ARG A 1 113 ? 12.962 -3.903 -21.075 1.00 87.94 113 ARG A N 1
ATOM 908 C CA . ARG A 1 113 ? 12.154 -2.797 -21.612 1.00 87.94 113 ARG A CA 1
ATOM 909 C C . ARG A 1 113 ? 10.976 -3.315 -22.457 1.00 87.94 113 ARG A C 1
ATOM 911 O O . ARG A 1 113 ? 11.207 -3.931 -23.495 1.00 87.94 113 ARG A O 1
ATOM 918 N N . HIS A 1 114 ? 9.747 -3.016 -22.026 1.00 87.06 114 HIS A N 1
ATOM 919 C CA . HIS A 1 114 ? 8.474 -3.457 -22.634 1.00 87.06 114 HIS A CA 1
ATOM 920 C C . HIS A 1 114 ? 8.192 -4.971 -22.591 1.00 87.06 114 HIS A C 1
ATOM 922 O O . HIS A 1 114 ? 7.214 -5.435 -23.175 1.00 87.06 114 HIS A O 1
ATOM 928 N N . ASN A 1 115 ? 9.008 -5.747 -21.882 1.00 91.81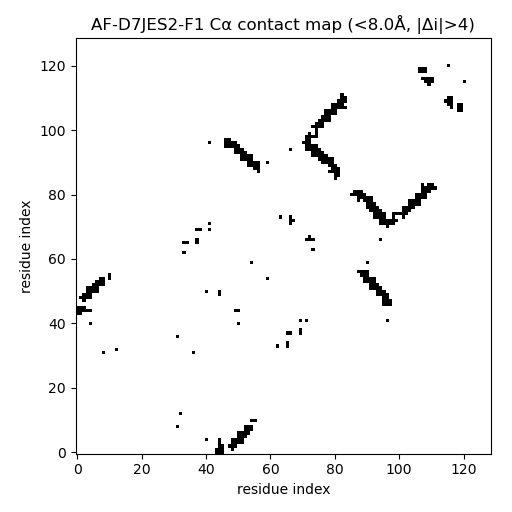 115 ASN A N 1
ATOM 929 C CA . ASN A 1 115 ? 8.768 -7.157 -21.617 1.00 91.81 115 ASN A CA 1
ATOM 930 C C . ASN A 1 115 ? 8.253 -7.325 -20.184 1.00 91.81 115 ASN A C 1
ATOM 932 O O . ASN A 1 115 ? 9.034 -7.514 -19.249 1.00 91.81 115 ASN A O 1
ATOM 936 N N . TYR A 1 116 ? 6.937 -7.211 -20.020 1.00 93.56 116 TYR A N 1
ATOM 937 C CA . TYR A 1 116 ? 6.270 -7.356 -18.727 1.00 93.56 116 TYR A CA 1
ATOM 938 C C . TYR A 1 116 ? 6.323 -8.794 -18.207 1.00 93.56 116 TYR A C 1
ATOM 940 O O . TYR A 1 116 ? 6.250 -9.746 -18.988 1.00 93.56 116 TYR A O 1
ATOM 948 N N . THR A 1 117 ? 6.409 -8.942 -16.887 1.00 93.88 117 THR A N 1
ATOM 949 C CA . THR A 1 117 ? 6.319 -10.244 -16.214 1.00 93.88 117 THR A CA 1
ATOM 950 C C . THR A 1 117 ? 4.914 -10.837 -16.330 1.00 93.88 117 THR A C 1
ATOM 952 O O . THR A 1 117 ? 3.929 -10.116 -16.518 1.00 93.88 117 THR A O 1
ATOM 955 N N . GLU A 1 118 ? 4.804 -12.159 -16.206 1.00 93.19 118 GLU A N 1
ATOM 956 C CA . GLU A 1 118 ? 3.502 -12.834 -16.233 1.00 93.19 118 GLU A CA 1
ATOM 957 C C . GLU A 1 118 ? 2.662 -12.474 -15.006 1.00 93.19 118 GLU A C 1
ATOM 959 O O . GLU A 1 118 ? 1.453 -12.296 -15.125 1.00 93.19 118 GLU A O 1
ATOM 964 N N . GLU A 1 119 ? 3.294 -12.262 -13.851 1.00 92.00 119 GLU A N 1
ATOM 965 C CA . GLU A 1 119 ? 2.635 -11.802 -12.631 1.00 92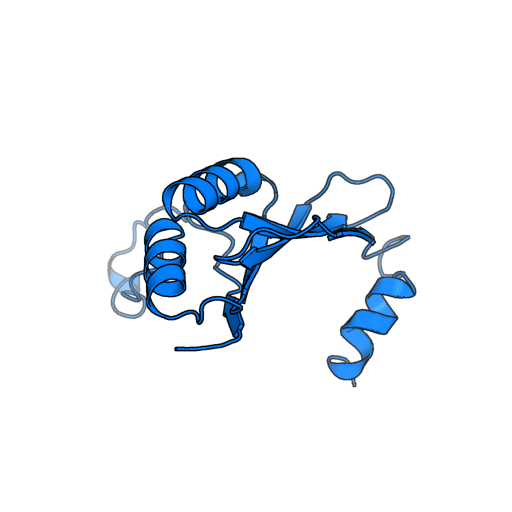.00 119 GLU A CA 1
ATOM 966 C C . GLU A 1 119 ? 1.997 -10.419 -12.827 1.00 92.00 119 GLU A C 1
ATOM 968 O O . GLU A 1 119 ? 0.835 -10.212 -12.470 1.00 92.00 119 GLU A O 1
ATOM 973 N N . TYR A 1 120 ? 2.719 -9.475 -13.445 1.00 92.81 120 TYR A N 1
ATOM 974 C CA . TYR A 1 120 ? 2.194 -8.137 -13.722 1.00 92.81 120 TYR A CA 1
ATOM 975 C C . TYR A 1 120 ? 1.070 -8.162 -14.761 1.00 92.81 120 TYR A C 1
ATOM 977 O O . TYR A 1 120 ? 0.041 -7.505 -14.575 1.00 92.81 120 TYR A O 1
ATOM 985 N N . LYS A 1 121 ? 1.226 -8.947 -15.835 1.00 91.50 121 LYS A N 1
ATOM 986 C CA . LYS A 1 121 ? 0.169 -9.132 -16.840 1.00 91.50 121 LYS A CA 1
ATOM 987 C C . LYS A 1 121 ? -1.076 -9.745 -16.213 1.00 91.50 121 LYS A C 1
ATOM 989 O O . LYS A 1 121 ? -2.162 -9.211 -16.395 1.00 91.50 121 LYS A O 1
ATOM 994 N N . ALA A 1 122 ? -0.935 -10.818 -15.437 1.00 91.06 122 ALA A N 1
ATOM 995 C CA . ALA A 1 122 ? -2.058 -11.482 -14.783 1.00 91.06 122 ALA A CA 1
ATOM 996 C C . ALA A 1 122 ? -2.814 -10.546 -13.829 1.00 91.06 122 ALA A C 1
ATOM 998 O O . ALA A 1 122 ? -4.041 -10.614 -13.769 1.00 91.06 122 ALA A O 1
ATOM 999 N N . LEU A 1 123 ? -2.096 -9.660 -13.130 1.00 90.38 123 LEU A N 1
ATOM 1000 C CA . LEU A 1 123 ? -2.675 -8.666 -12.226 1.00 90.38 123 LEU A CA 1
ATOM 1001 C C . LEU A 1 123 ? -3.419 -7.542 -12.963 1.00 90.38 123 LEU A C 1
ATOM 1003 O O . LEU A 1 123 ? -4.417 -7.037 -12.459 1.00 90.38 123 LEU A O 1
ATOM 1007 N N . THR A 1 124 ? -2.925 -7.124 -14.131 1.00 90.31 124 THR A N 1
ATOM 1008 C CA . THR A 1 124 ? -3.420 -5.930 -14.844 1.00 90.31 124 THR A CA 1
ATOM 1009 C C . THR A 1 124 ? -4.260 -6.237 -16.083 1.00 90.31 124 THR A C 1
ATOM 1011 O O . THR A 1 124 ? -4.814 -5.315 -16.680 1.00 90.31 124 THR A O 1
ATOM 1014 N N . LYS A 1 125 ? -4.404 -7.514 -16.455 1.00 88.69 125 LYS A N 1
ATOM 1015 C CA . LYS A 1 125 ? -5.129 -7.963 -17.654 1.00 88.69 125 LYS A CA 1
ATOM 1016 C C . LYS A 1 125 ? -6.534 -7.366 -17.785 1.00 88.69 125 LYS A C 1
ATOM 1018 O O . LYS A 1 125 ? -6.916 -6.983 -18.880 1.00 88.69 125 LYS A O 1
ATOM 1023 N N . ASP A 1 126 ? -7.269 -7.235 -16.679 1.00 85.25 126 ASP A N 1
ATOM 1024 C CA . ASP A 1 126 ? -8.661 -6.767 -16.692 1.00 85.25 126 ASP A CA 1
ATOM 1025 C C . ASP A 1 126 ? -8.760 -5.242 -16.897 1.00 85.25 126 ASP A C 1
ATOM 1027 O O . ASP A 1 126 ? -9.834 -4.719 -17.181 1.00 85.25 126 ASP A O 1
ATOM 1031 N N . PHE A 1 127 ? -7.642 -4.518 -16.764 1.00 79.88 127 PHE A N 1
ATOM 1032 C CA . PHE A 1 127 ? -7.554 -3.078 -17.016 1.00 79.88 127 PHE A CA 1
ATOM 1033 C C . PHE A 1 127 ? -7.123 -2.750 -18.453 1.00 79.88 127 PHE A C 1
ATOM 1035 O O . PHE A 1 127 ? -7.513 -1.714 -18.986 1.00 79.88 127 PHE A O 1
ATOM 1042 N N . TYR A 1 128 ? -6.326 -3.619 -19.080 1.00 69.12 128 TYR A N 1
ATOM 1043 C CA . TYR A 1 128 ? -5.758 -3.418 -20.419 1.00 69.12 128 TYR A CA 1
ATOM 1044 C C . TYR A 1 128 ? -6.493 -4.214 -21.515 1.00 69.12 128 TYR A C 1
ATOM 1046 O O . TYR A 1 128 ? -5.849 -4.682 -22.454 1.00 69.12 128 TYR A O 1
ATOM 1054 N N . LEU A 1 129 ? -7.817 -4.377 -21.374 1.00 53.28 129 LEU A N 1
ATOM 1055 C CA . LEU A 1 129 ? -8.692 -5.034 -22.360 1.00 53.28 129 LEU A CA 1
ATOM 1056 C C . LEU A 1 129 ? -8.563 -4.437 -23.770 1.00 53.28 129 LEU A C 1
ATOM 1058 O O . LEU A 1 129 ? -8.530 -3.189 -23.889 1.00 53.28 129 LEU A O 1
#

Solvent-accessible surface area (backbone atoms only — not comparable to full-atom values): 7495 Å² total; per-residue (Å²): 114,36,65,67,46,78,45,76,63,75,88,65,89,77,70,71,82,70,94,53,76,89,68,47,87,85,59,78,64,80,72,85,44,71,67,56,48,46,56,50,46,60,74,39,38,35,70,86,9,34,45,38,39,47,44,46,48,90,48,48,69,61,51,54,51,51,29,56,78,58,58,30,32,70,35,35,40,34,45,30,17,63,26,86,90,47,67,66,51,30,35,41,38,28,31,18,62,51,80,57,80,66,44,79,48,78,43,48,43,23,78,45,95,94,39,64,30,68,68,41,46,70,74,44,48,89,78,71,114

Foldseek 3Di:
DDQEDEDAADQPPPPPDDPDPVPVPVPPPPRCDLLNVLVVCLVPHDQNHKYKYKYFPVCVVVNVVSCVVSQKDWAEWEFEAQEPPGHGGMITTMIHNDDDHYHYYYAHAAPDVVHGDPVNCVVCVVVVD

pLDDT: mean 86.52, std 18.26, range [39.22, 98.5]

Mean predicted aligned error: 7.29 Å

Nearest PDB structures (foldseek):
  7wm6-assembly2_D  TM=8.375E-01  e=3.830E-10  Mycoplasma capricolum subsp. capricolum
  7wm6-assembly1_A  TM=8.260E-01  e=4.570E-09  Mycoplasma capricolum subsp. capricolum
  7wm6-assembly1_B  TM=9.115E-01  e=5.452E-08  Mycoplasma capricolum subsp. capricolum
  7wm5-assembly1_A-2  TM=8.989E-01  e=8.507E-08  Mycoplasma capricolum subsp. capricolum
  3lpm-assembly1_B  TM=8.955E-01  e=2.352E-07  Listeria monocytogenes serotype 4b str. CLIP 80459